Protein AF-A0A7V9N3I5-F1 (afdb_monomer)

Secondary structure (DSSP, 8-state):
----SEEEEEEEETTEEEEEEEEEEEETTEE--TT-----GGGHHHHHHHHHHHHHHTTS--TTSBHHHH-GGGS-SSTTSSTT-BHHHHHS------TT---TTHHHHHHHHHHHHHHHHHHSSPP-

Nearest PDB structures (foldseek):
  2dns-assembly5_E  TM=8.558E-01  e=6.200E-03  Brucella anthropi
  7spn-assembly1_B  TM=7.141E-01  e=2.720E-02  Dehalococcoidia bacterium

Sequence (128 aa):
MNGPSGVSAAIWQRGENVADRYFGEAREGQQVTSESIFPLASVTKPIAAAAIVALIEEGLVSLDEPVGRIVPEFRSASPGENESVSIRHLSGCVRRSAPDSFCATCRGCRKTLDRAIHDTRRLLRPMP

Mean predicted aligned error: 11.69 Å

Foldseek 3Di:
DDDDQKDWDWDDDPRDTPDIDIDGALDVVHGDDPPRDDDCVCVCLVVVLLVVLVCVVVVNFDQQDQVCVVVVVQDDPDPPPSRRDGNVNVSDPDDPDDDPDDDPVVVVVVVVSVVVSVVSVVVPDPDD

pLDDT: mean 74.47, std 21.77, range [29.91, 97.5]

Structure (mmCIF, N/CA/C/O backbone):
data_AF-A0A7V9N3I5-F1
#
_entry.id   AF-A0A7V9N3I5-F1
#
loop_
_atom_site.group_PDB
_atom_site.id
_atom_site.type_symbol
_atom_site.label_atom_id
_atom_site.label_alt_id
_atom_site.label_comp_id
_atom_site.label_asym_id
_atom_site.label_entity_id
_atom_site.label_seq_id
_atom_site.pdbx_PDB_ins_code
_atom_site.Cartn_x
_atom_site.Cartn_y
_atom_site.Cartn_z
_atom_site.occupancy
_atom_site.B_iso_or_equiv
_atom_site.auth_seq_id
_atom_site.auth_comp_id
_atom_site.auth_asym_id
_atom_site.auth_atom_id
_atom_site.pdbx_PDB_model_num
ATOM 1 N N . MET A 1 1 ? 7.370 -5.635 26.410 1.00 42.62 1 MET A N 1
ATOM 2 C CA . MET A 1 1 ? 7.119 -4.805 25.213 1.00 42.62 1 MET A CA 1
ATOM 3 C C . MET A 1 1 ? 5.641 -4.484 25.190 1.00 42.62 1 MET A C 1
ATOM 5 O O . MET A 1 1 ? 4.853 -5.417 25.108 1.00 42.62 1 MET A O 1
ATOM 9 N N . ASN A 1 2 ? 5.275 -3.211 25.330 1.00 71.81 2 ASN A N 1
ATOM 10 C CA . ASN A 1 2 ? 3.888 -2.782 25.158 1.00 71.81 2 ASN A CA 1
ATOM 11 C C . ASN A 1 2 ? 3.572 -2.753 23.655 1.00 71.81 2 ASN A C 1
ATOM 13 O O . ASN A 1 2 ? 4.456 -2.453 22.851 1.00 71.81 2 ASN A O 1
ATOM 17 N N . GLY A 1 3 ? 2.355 -3.153 23.283 1.00 80.06 3 GLY A N 1
ATOM 18 C CA . GLY A 1 3 ? 1.885 -3.148 21.897 1.00 80.06 3 GLY A CA 1
ATOM 19 C C . GLY A 1 3 ? 1.726 -1.732 21.321 1.00 80.06 3 GLY A C 1
ATOM 20 O O . GLY A 1 3 ? 2.093 -0.756 21.978 1.00 80.06 3 GLY A O 1
ATOM 21 N N . PRO A 1 4 ? 1.189 -1.600 20.094 1.00 89.19 4 PRO A N 1
ATOM 22 C CA . PRO A 1 4 ? 0.885 -0.290 19.519 1.00 89.19 4 PRO A CA 1
ATOM 23 C C . PRO A 1 4 ? -0.071 0.503 20.425 1.00 89.19 4 PRO A C 1
ATOM 25 O O . PRO A 1 4 ? -0.959 -0.080 21.045 1.00 89.19 4 PRO A O 1
ATOM 28 N N . SER A 1 5 ? 0.097 1.829 20.483 1.00 92.94 5 SER A N 1
ATOM 29 C CA . SER A 1 5 ? -0.750 2.725 21.290 1.00 92.94 5 SER A CA 1
ATOM 30 C C . SER A 1 5 ? -2.195 2.790 20.796 1.00 92.94 5 SER A C 1
ATOM 32 O O . SER A 1 5 ? -3.091 3.059 21.590 1.00 92.94 5 SER A O 1
ATOM 34 N N . GLY A 1 6 ? -2.422 2.512 19.508 1.00 95.00 6 GLY A N 1
ATOM 35 C CA . GLY A 1 6 ? -3.744 2.452 18.904 1.00 95.00 6 GLY A CA 1
ATOM 36 C C . GLY A 1 6 ? -3.776 1.624 17.620 1.00 95.00 6 GLY A C 1
ATOM 37 O O . GLY A 1 6 ? -2.759 1.452 16.945 1.00 95.00 6 GLY A O 1
ATOM 38 N N . VAL A 1 7 ? -4.951 1.078 17.304 1.00 95.56 7 VAL A N 1
ATOM 39 C CA . VAL A 1 7 ? -5.199 0.185 16.164 1.00 95.56 7 VAL A CA 1
ATOM 40 C C . VAL A 1 7 ? -6.574 0.471 15.563 1.00 95.56 7 VAL A C 1
ATOM 42 O O . VAL A 1 7 ? -7.553 0.618 16.289 1.00 95.56 7 VAL A O 1
ATOM 45 N N . SER A 1 8 ? -6.641 0.477 14.232 1.00 96.19 8 SER A N 1
ATOM 46 C CA . SER A 1 8 ? -7.874 0.384 13.446 1.00 96.19 8 SER A CA 1
ATOM 47 C C . SER A 1 8 ? -7.852 -0.928 12.660 1.00 96.19 8 SER A C 1
ATOM 49 O O . SER A 1 8 ? -6.843 -1.245 12.025 1.00 96.19 8 SER A O 1
ATOM 51 N N . ALA A 1 9 ? -8.923 -1.715 12.734 1.00 95.56 9 ALA A N 1
ATOM 52 C CA . ALA A 1 9 ? -9.031 -3.012 12.075 1.00 95.56 9 ALA A CA 1
ATOM 53 C C . ALA A 1 9 ? -10.404 -3.182 11.420 1.00 95.56 9 ALA A C 1
ATOM 55 O O . ALA A 1 9 ? -11.426 -2.938 12.056 1.00 95.56 9 ALA A O 1
ATOM 56 N N . ALA A 1 10 ? -10.405 -3.665 10.178 1.00 95.88 10 ALA A N 1
ATOM 57 C CA . ALA A 1 10 ? -11.602 -3.935 9.390 1.00 95.88 10 ALA A CA 1
ATOM 58 C C . ALA A 1 10 ? -11.590 -5.379 8.868 1.00 95.88 10 ALA A C 1
ATOM 60 O O . ALA A 1 10 ? -10.527 -5.921 8.544 1.00 95.88 10 ALA A O 1
ATOM 61 N N . ILE A 1 11 ? -12.765 -5.998 8.757 1.00 96.44 11 ILE A N 1
ATOM 62 C CA . ILE A 1 11 ? -12.952 -7.312 8.136 1.00 96.44 11 ILE A CA 1
ATOM 63 C C . ILE A 1 11 ? -13.859 -7.144 6.924 1.00 96.44 11 ILE A C 1
ATOM 65 O O . ILE A 1 11 ? -15.010 -6.731 7.045 1.00 96.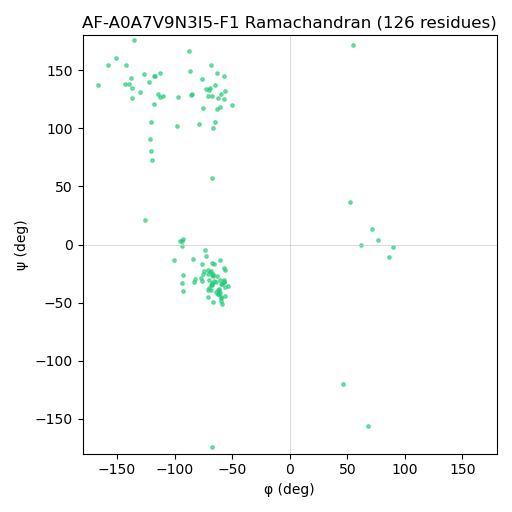44 11 ILE A O 1
ATOM 69 N N . TRP A 1 12 ? -13.340 -7.524 5.758 1.00 96.19 12 TRP A N 1
ATOM 70 C CA . TRP A 1 12 ? -14.078 -7.495 4.501 1.00 96.19 12 TRP A CA 1
ATOM 71 C C . TRP A 1 12 ? -14.384 -8.914 4.030 1.00 96.19 12 TRP A C 1
ATOM 73 O O . TRP A 1 12 ? -13.483 -9.749 3.915 1.00 96.19 12 TRP A O 1
ATOM 83 N N . GLN A 1 13 ? -15.648 -9.199 3.733 1.00 96.38 13 GLN A N 1
ATOM 84 C CA . GLN A 1 13 ? -16.086 -10.502 3.248 1.00 96.38 13 GLN A CA 1
ATOM 85 C C . GLN A 1 13 ? -17.073 -10.319 2.096 1.00 96.38 13 GLN A C 1
ATOM 87 O O . GLN A 1 13 ? -18.079 -9.639 2.229 1.00 96.38 13 GLN A O 1
ATOM 92 N N . ARG A 1 14 ? -16.789 -10.961 0.952 1.00 94.31 14 ARG A N 1
ATOM 93 C CA . ARG A 1 14 ? -17.686 -10.999 -0.224 1.00 94.31 14 ARG A CA 1
ATOM 94 C C . ARG A 1 14 ? -18.166 -9.620 -0.711 1.00 94.31 14 ARG A C 1
ATOM 96 O O . ARG A 1 14 ? -19.283 -9.496 -1.190 1.00 94.31 14 ARG A O 1
ATOM 103 N N . GLY A 1 15 ? -17.304 -8.609 -0.645 1.00 94.31 15 GLY A N 1
ATOM 104 C CA . GLY A 1 15 ? -17.644 -7.262 -1.111 1.00 94.31 15 GLY A CA 1
ATOM 105 C C . GLY A 1 15 ? -18.263 -6.360 -0.042 1.00 94.31 15 GLY A C 1
ATOM 106 O O . GLY A 1 15 ? -18.441 -5.183 -0.323 1.00 94.31 15 GLY A O 1
ATOM 107 N N . GLU A 1 16 ? -18.486 -6.856 1.175 1.00 93.50 16 GLU A N 1
ATOM 108 C CA . GLU A 1 16 ? -19.058 -6.082 2.278 1.00 93.50 16 GLU A CA 1
ATOM 109 C C . GLU A 1 16 ? -18.089 -5.967 3.463 1.00 93.50 16 GLU A C 1
ATOM 111 O O . GLU A 1 16 ? -17.344 -6.905 3.775 1.00 93.50 16 GLU A O 1
ATOM 116 N N . ASN A 1 17 ? -18.121 -4.821 4.150 1.00 94.31 17 ASN A N 1
ATOM 117 C CA . ASN A 1 17 ? -17.510 -4.682 5.469 1.00 94.31 17 ASN A CA 1
ATOM 118 C C . ASN A 1 17 ? -18.410 -5.371 6.499 1.00 94.31 17 ASN A C 1
ATOM 120 O O . ASN A 1 17 ? -19.554 -4.965 6.692 1.00 94.31 17 ASN A O 1
ATOM 124 N N . VAL A 1 18 ? -17.895 -6.405 7.161 1.00 97.31 18 VAL A N 1
ATOM 125 C CA . VAL A 1 18 ? -18.653 -7.154 8.175 1.00 97.31 18 VAL A CA 1
ATOM 126 C C . VAL A 1 18 ? -18.284 -6.754 9.605 1.00 97.31 18 VAL A C 1
ATOM 128 O O . VAL A 1 18 ? -18.987 -7.133 10.542 1.00 97.31 18 VAL A O 1
ATOM 131 N N . ALA A 1 19 ? -17.186 -6.016 9.799 1.00 95.81 19 ALA A N 1
ATOM 132 C CA . ALA A 1 19 ? -16.781 -5.498 11.101 1.00 95.81 19 ALA A CA 1
ATOM 133 C C . ALA A 1 19 ? -15.695 -4.420 10.989 1.00 95.81 19 ALA A C 1
ATOM 135 O O . ALA A 1 19 ? -14.670 -4.655 10.354 1.00 95.81 19 ALA A O 1
ATOM 136 N N . ASP A 1 20 ? -15.850 -3.351 11.773 1.00 97.00 20 ASP A N 1
ATOM 137 C CA . ASP A 1 20 ? -14.809 -2.361 12.067 1.00 97.00 20 ASP A CA 1
ATOM 138 C C . ASP A 1 20 ? -14.557 -2.264 13.577 1.00 97.00 20 ASP A C 1
ATOM 140 O O . ASP A 1 20 ? -15.492 -2.324 14.386 1.00 97.00 20 ASP A O 1
ATOM 144 N N . ARG A 1 21 ? -13.293 -2.139 13.988 1.00 97.06 21 ARG A N 1
ATOM 145 C CA . ARG A 1 21 ? -12.882 -1.990 15.390 1.00 97.06 21 ARG A CA 1
ATOM 146 C C . ARG A 1 21 ? -11.751 -0.977 15.525 1.00 9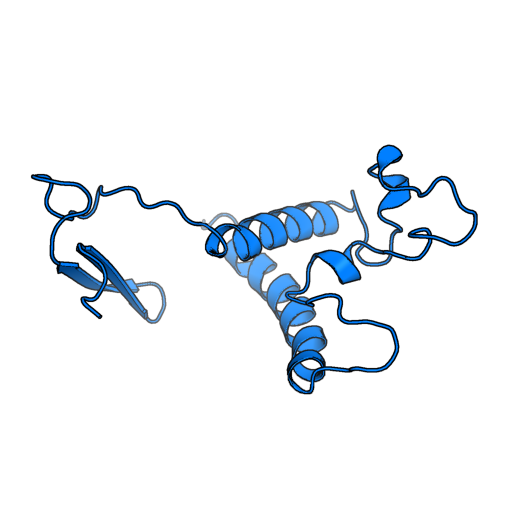7.06 21 ARG A C 1
ATOM 148 O O . ARG A 1 21 ? -10.783 -1.015 14.770 1.00 97.06 21 ARG A O 1
ATOM 155 N N . TYR A 1 22 ? -11.853 -0.136 16.548 1.00 97.00 22 TYR A N 1
ATOM 156 C CA . TYR A 1 22 ? -10.899 0.924 16.856 1.00 97.00 22 TYR A CA 1
ATOM 157 C C . TYR A 1 22 ? -10.517 0.832 18.331 1.00 97.00 22 TYR A C 1
ATOM 159 O O . TYR A 1 22 ? -11.392 0.707 19.188 1.00 97.00 22 TYR A O 1
ATOM 167 N N . PHE A 1 23 ? -9.222 0.868 18.627 1.00 96.19 23 PHE A N 1
ATOM 168 C CA . PHE A 1 23 ? -8.707 0.764 19.988 1.00 96.19 23 PHE A CA 1
ATOM 169 C C . PHE A 1 23 ? -7.579 1.759 20.212 1.00 96.19 23 PHE A C 1
ATOM 171 O O . PHE A 1 23 ? -6.739 1.942 19.333 1.00 96.19 23 PHE A O 1
ATOM 178 N N . GLY A 1 24 ? -7.523 2.317 21.419 1.00 95.94 24 GLY A N 1
ATOM 179 C CA . GLY A 1 24 ? -6.417 3.147 21.880 1.00 95.94 24 GLY A CA 1
ATOM 180 C C . GLY A 1 24 ? -6.302 4.489 21.160 1.00 95.94 24 GLY A C 1
ATOM 181 O O . GLY A 1 24 ? -7.265 5.021 20.610 1.00 95.94 24 GLY A O 1
ATOM 182 N N . GLU A 1 25 ? -5.091 5.032 21.176 1.00 95.69 25 GLU A N 1
ATOM 183 C CA . GLU A 1 25 ? -4.783 6.382 20.721 1.00 95.69 25 GLU A CA 1
ATOM 184 C C . GLU A 1 25 ? -3.907 6.369 19.465 1.00 95.69 25 GLU A C 1
ATOM 186 O O . GLU A 1 25 ? -2.838 5.749 19.424 1.00 95.69 25 GLU A O 1
ATOM 191 N N . ALA A 1 26 ? -4.360 7.083 18.430 1.00 92.88 26 ALA A N 1
ATOM 192 C CA . ALA A 1 26 ? -3.604 7.295 17.198 1.00 92.88 26 ALA A CA 1
ATOM 193 C C . ALA A 1 26 ? -2.384 8.195 17.452 1.00 92.88 26 ALA A C 1
ATOM 195 O O . ALA A 1 26 ? -1.339 8.037 16.819 1.00 92.88 26 ALA A O 1
ATOM 196 N N . ARG A 1 27 ? -2.547 9.154 18.370 1.00 90.56 27 ARG A N 1
ATOM 197 C CA . ARG A 1 27 ? -1.551 10.104 18.881 1.00 90.56 27 ARG A CA 1
ATOM 198 C C . ARG A 1 27 ? -1.942 10.464 20.308 1.00 90.56 27 ARG A C 1
ATOM 200 O O . ARG A 1 27 ? -3.100 10.291 20.665 1.00 90.56 27 ARG A O 1
ATOM 207 N N . GLU A 1 28 ? -1.005 10.985 21.089 1.00 91.62 28 GLU A N 1
ATOM 208 C CA . GLU A 1 28 ? -1.257 11.390 22.476 1.00 91.62 28 GLU A CA 1
ATOM 209 C C . GLU A 1 28 ? -2.505 12.282 22.589 1.00 91.62 28 GLU A C 1
ATOM 211 O O . GLU A 1 28 ? -2.598 13.327 21.940 1.00 91.62 28 GLU A O 1
ATOM 216 N N . GLY A 1 29 ? -3.491 11.827 23.368 1.00 92.75 29 GLY A N 1
ATOM 217 C CA . GLY A 1 29 ? -4.759 12.531 23.578 1.00 92.75 29 GLY A CA 1
ATOM 218 C C . GLY A 1 29 ? -5.762 12.432 22.421 1.00 92.75 29 GLY A C 1
ATOM 219 O O . GLY A 1 29 ? -6.832 13.036 22.492 1.00 92.75 29 GLY A O 1
ATOM 220 N N . GLN A 1 30 ? -5.461 11.668 21.365 1.00 94.81 30 GLN A N 1
ATOM 221 C CA . GLN A 1 30 ? -6.328 11.476 20.203 1.00 94.81 30 GLN A CA 1
ATOM 222 C C . GLN A 1 30 ? -6.684 9.998 20.014 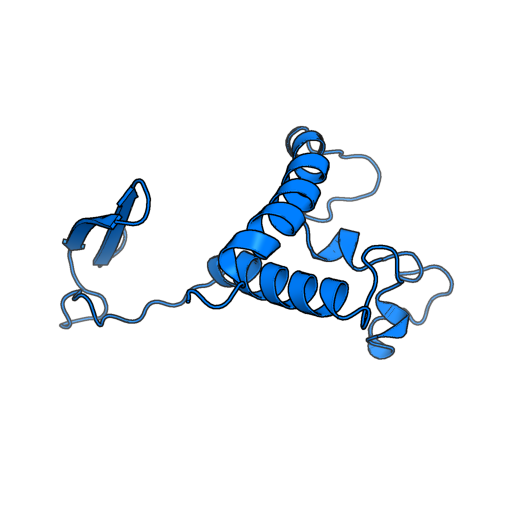1.00 94.81 30 GLN A C 1
ATOM 224 O O . GLN A 1 30 ? -5.884 9.196 19.528 1.00 94.81 30 GLN A O 1
ATOM 229 N N . GLN A 1 31 ? -7.928 9.654 20.351 1.00 97.12 31 GLN A N 1
ATOM 230 C CA . GLN A 1 31 ? -8.483 8.311 20.170 1.00 97.12 31 GLN A CA 1
ATOM 231 C C . GLN A 1 31 ? -8.553 7.919 18.690 1.00 97.12 31 GLN A C 1
ATOM 233 O O . GLN A 1 31 ? -8.777 8.763 17.818 1.00 97.12 31 GLN A O 1
ATOM 238 N N . VAL A 1 32 ? -8.385 6.625 18.410 1.00 97.50 32 VAL A N 1
ATOM 239 C CA . VAL A 1 32 ? -8.586 6.081 17.063 1.00 97.50 32 VAL A CA 1
ATOM 240 C C . VAL A 1 32 ? -10.072 6.118 16.697 1.00 97.50 32 VAL A C 1
ATOM 242 O O . VAL A 1 32 ? -10.937 5.710 17.468 1.00 97.50 32 VAL A O 1
ATOM 245 N N . THR A 1 33 ? -10.351 6.566 15.479 1.00 96.06 33 THR A N 1
ATOM 246 C CA . THR A 1 33 ? -11.680 6.646 14.859 1.00 96.06 33 THR A CA 1
ATOM 247 C C . THR A 1 33 ? -11.630 6.124 13.420 1.00 96.06 33 THR A C 1
ATOM 249 O O . THR A 1 33 ? -10.547 5.834 12.901 1.00 96.06 33 THR A O 1
ATOM 252 N N . SER A 1 34 ? -12.784 6.053 12.746 1.00 94.69 34 SER A N 1
ATOM 253 C CA . SER A 1 34 ? -12.867 5.709 11.316 1.00 94.69 34 SER A CA 1
ATOM 254 C C . SER A 1 34 ? -12.041 6.637 10.419 1.00 94.69 34 SER A C 1
ATOM 256 O O . SER A 1 34 ? -11.492 6.188 9.420 1.00 94.69 34 SER A O 1
ATOM 258 N N . GLU A 1 35 ? -11.886 7.901 10.818 1.00 94.69 35 GLU A N 1
ATOM 259 C CA . GLU A 1 35 ? -11.183 8.942 10.055 1.00 94.69 35 GLU A CA 1
ATOM 260 C C . GLU A 1 35 ? -9.694 9.063 10.422 1.00 94.69 35 GLU A C 1
ATOM 262 O O . GLU A 1 35 ? -8.995 9.971 9.970 1.00 94.69 35 GLU A O 1
ATOM 267 N N . SER A 1 36 ? -9.186 8.187 11.292 1.00 95.06 36 SER A N 1
ATOM 268 C CA . SER A 1 36 ? -7.791 8.244 11.729 1.00 95.06 36 SER A CA 1
ATOM 269 C C . SER A 1 36 ? -6.830 7.836 10.613 1.00 95.06 36 SER A C 1
ATOM 271 O O . SER A 1 36 ? -6.932 6.751 10.044 1.00 95.06 36 SER A O 1
ATOM 273 N N . ILE A 1 37 ? -5.839 8.688 10.341 1.00 93.19 37 ILE A N 1
ATOM 274 C CA . ILE A 1 37 ? -4.829 8.461 9.301 1.00 93.19 37 ILE A CA 1
ATOM 2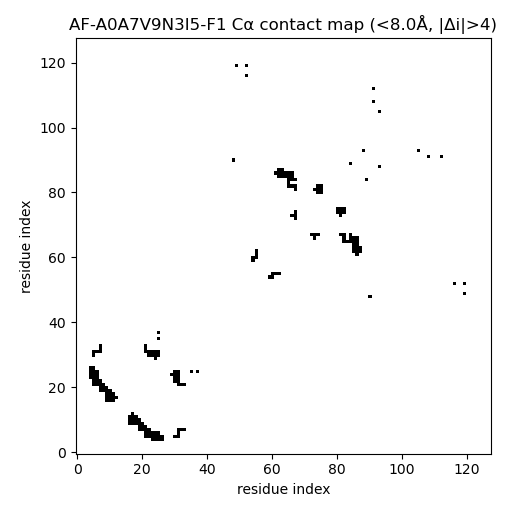75 C C . ILE A 1 37 ? -3.562 7.864 9.921 1.00 93.19 37 ILE A C 1
ATOM 277 O O . ILE A 1 37 ? -2.962 8.450 10.826 1.00 93.19 37 ILE A O 1
ATOM 281 N N . PHE A 1 38 ? -3.112 6.733 9.372 1.00 91.94 38 PHE A N 1
ATOM 282 C CA . PHE A 1 38 ? -1.890 6.037 9.778 1.00 91.94 38 PHE A CA 1
ATOM 283 C C . PHE A 1 38 ? -0.818 6.082 8.677 1.00 91.94 38 PHE A C 1
ATOM 285 O O . PHE A 1 38 ? -1.149 6.022 7.490 1.00 91.94 38 PHE A O 1
ATOM 292 N N . PRO A 1 39 ? 0.481 6.123 9.026 1.00 90.69 39 PRO A N 1
ATOM 293 C CA . PRO A 1 39 ? 1.552 5.930 8.053 1.00 90.69 39 PRO A CA 1
ATOM 294 C C . PRO A 1 39 ? 1.494 4.516 7.452 1.00 90.69 39 PRO A C 1
ATOM 296 O O . PRO A 1 39 ? 1.698 3.527 8.152 1.00 90.69 39 PRO A O 1
ATOM 299 N N . LEU A 1 40 ? 1.256 4.409 6.142 1.00 88.19 40 LEU A N 1
ATOM 300 C CA . LEU A 1 40 ? 1.071 3.116 5.463 1.00 88.19 40 LEU A CA 1
ATOM 301 C C . LEU A 1 40 ? 2.342 2.252 5.406 1.00 88.19 40 LEU A C 1
ATOM 303 O O . LEU A 1 40 ? 2.259 1.026 5.321 1.00 88.19 40 LEU A O 1
ATOM 307 N N . ALA A 1 41 ? 3.528 2.864 5.446 1.00 90.88 41 ALA A N 1
ATOM 308 C CA . ALA A 1 41 ? 4.810 2.170 5.335 1.00 90.88 41 ALA A CA 1
ATOM 309 C C . ALA A 1 41 ? 4.818 1.143 4.178 1.00 90.88 41 ALA A C 1
ATOM 311 O O . ALA A 1 41 ? 4.632 1.493 3.015 1.00 90.88 41 ALA A O 1
ATOM 312 N N . SER A 1 42 ? 5.034 -0.145 4.462 1.00 90.06 42 SER A N 1
ATOM 313 C CA . SER A 1 42 ? 5.080 -1.172 3.412 1.00 90.06 42 SER A CA 1
ATOM 314 C C . SER A 1 42 ? 3.721 -1.524 2.796 1.00 90.06 42 SER A C 1
ATOM 316 O O . SER A 1 42 ? 3.718 -2.169 1.749 1.00 90.06 42 SER A O 1
ATOM 318 N N . VAL A 1 43 ? 2.598 -1.063 3.360 1.00 88.69 43 VAL A N 1
ATOM 319 C CA . VAL A 1 43 ? 1.260 -1.191 2.749 1.00 88.69 43 VAL A CA 1
ATOM 320 C C . VAL A 1 43 ? 1.157 -0.375 1.450 1.00 88.69 43 VAL A C 1
ATOM 322 O O . VAL A 1 43 ? 0.330 -0.672 0.597 1.00 88.69 43 VAL A O 1
ATOM 325 N N . THR A 1 44 ? 2.069 0.572 1.212 1.00 89.69 44 THR A N 1
ATOM 326 C CA . THR A 1 44 ? 2.159 1.320 -0.053 1.00 89.69 44 THR A CA 1
ATOM 327 C C . THR A 1 44 ? 2.567 0.450 -1.253 1.00 89.69 44 THR A C 1
ATOM 329 O O . THR A 1 44 ? 2.206 0.751 -2.387 1.00 89.69 44 THR A O 1
ATOM 332 N N . LYS A 1 45 ? 3.304 -0.652 -1.044 1.00 85.38 45 LYS A N 1
ATOM 333 C CA . LYS A 1 45 ? 3.818 -1.507 -2.136 1.00 85.38 45 LYS A CA 1
ATOM 334 C C . LYS A 1 45 ? 2.726 -2.088 -3.048 1.00 85.38 45 LYS A C 1
ATOM 336 O O . LYS A 1 45 ? 2.867 -1.931 -4.258 1.00 85.38 45 LYS A O 1
ATOM 341 N N . PRO A 1 46 ? 1.656 -2.736 -2.537 1.00 85.06 46 PRO A N 1
ATOM 342 C CA . PRO A 1 46 ? 0.580 -3.228 -3.398 1.00 85.06 46 PRO A CA 1
ATOM 343 C C . PRO A 1 46 ? -0.123 -2.111 -4.183 1.00 85.06 46 PRO A C 1
ATOM 345 O O . PRO A 1 46 ? -0.532 -2.352 -5.313 1.00 85.06 46 PRO A O 1
ATOM 348 N N . ILE A 1 47 ? -0.201 -0.889 -3.643 1.00 88.56 47 ILE A N 1
ATOM 349 C CA . ILE A 1 47 ? -0.770 0.270 -4.353 1.00 88.56 47 ILE A CA 1
ATOM 350 C C . ILE A 1 47 ? 0.115 0.645 -5.550 1.00 88.56 47 ILE A C 1
ATOM 352 O O . ILE A 1 47 ? -0.369 0.752 -6.674 1.00 88.56 47 ILE A O 1
ATOM 356 N N . ALA A 1 48 ? 1.428 0.777 -5.333 1.00 88.81 48 ALA A N 1
ATOM 357 C CA . ALA A 1 48 ? 2.380 1.054 -6.410 1.00 88.81 48 ALA A CA 1
ATOM 358 C C . ALA A 1 48 ? 2.410 -0.071 -7.461 1.00 88.81 48 ALA A C 1
ATOM 360 O O . ALA A 1 48 ? 2.469 0.198 -8.658 1.00 88.81 48 ALA A O 1
ATOM 361 N N . ALA A 1 49 ? 2.318 -1.332 -7.029 1.00 86.06 49 ALA A N 1
ATOM 362 C CA . ALA A 1 49 ? 2.233 -2.471 -7.936 1.00 86.06 49 ALA A CA 1
ATOM 363 C C . ALA A 1 49 ? 0.966 -2.417 -8.807 1.00 86.06 49 ALA A C 1
ATOM 365 O O . ALA A 1 49 ? 1.060 -2.640 -10.009 1.00 86.06 49 ALA A O 1
ATOM 366 N N . ALA A 1 50 ? -0.196 -2.073 -8.239 1.00 87.62 50 ALA A N 1
ATOM 367 C CA . ALA A 1 50 ? -1.435 -1.915 -9.003 1.00 87.62 50 ALA A CA 1
ATOM 368 C C . ALA A 1 50 ? -1.329 -0.801 -10.060 1.00 87.62 50 ALA A C 1
ATOM 370 O O . ALA A 1 50 ? -1.768 -0.996 -11.191 1.00 87.62 50 ALA A O 1
ATOM 371 N N . ALA A 1 51 ? -0.681 0.321 -9.730 1.00 90.31 51 ALA A N 1
ATOM 372 C CA . ALA A 1 51 ? -0.416 1.390 -10.694 1.00 90.31 51 ALA A CA 1
ATOM 373 C C . ALA A 1 51 ? 0.483 0.919 -11.853 1.00 90.31 51 ALA A C 1
ATOM 375 O O . ALA A 1 51 ? 0.191 1.195 -13.012 1.00 90.31 51 ALA A O 1
ATOM 376 N N . ILE A 1 52 ? 1.538 0.148 -11.561 1.00 89.38 52 ILE A N 1
ATOM 377 C CA . ILE A 1 52 ? 2.394 -0.455 -12.596 1.00 89.38 52 ILE A CA 1
ATOM 378 C C . ILE A 1 52 ? 1.584 -1.398 -13.493 1.00 89.38 52 ILE A C 1
ATOM 380 O O . ILE A 1 52 ? 1.759 -1.377 -14.707 1.00 89.38 52 ILE A O 1
ATOM 384 N N . VAL A 1 53 ? 0.690 -2.209 -12.915 1.00 87.94 53 VAL A N 1
ATOM 385 C CA . VAL A 1 53 ? -0.187 -3.092 -13.696 1.00 87.94 53 VAL A CA 1
ATOM 386 C C . VAL A 1 53 ? -1.064 -2.286 -14.648 1.00 87.94 53 VAL A C 1
ATOM 388 O O . VAL A 1 53 ? -1.094 -2.628 -15.823 1.00 87.94 53 VAL A O 1
ATOM 391 N N . ALA A 1 54 ? -1.693 -1.198 -14.197 1.00 90.19 54 ALA A N 1
ATOM 392 C CA . ALA A 1 54 ? -2.498 -0.342 -15.071 1.00 90.19 54 ALA A CA 1
ATOM 393 C C . ALA A 1 54 ? -1.692 0.183 -16.279 1.00 90.19 54 ALA A C 1
ATOM 395 O O . ALA A 1 54 ? -2.142 0.074 -17.416 1.00 90.19 54 ALA A O 1
ATOM 396 N N . LEU A 1 55 ? -0.450 0.634 -16.059 1.00 90.50 55 LEU A N 1
ATOM 397 C CA . LEU A 1 55 ? 0.440 1.085 -17.141 1.00 90.50 55 LEU A CA 1
ATOM 398 C C . LEU A 1 55 ? 0.810 -0.036 -18.129 1.00 90.50 55 LEU A C 1
ATOM 400 O O . LEU A 1 55 ? 1.002 0.223 -19.318 1.00 90.50 55 LEU A O 1
ATOM 404 N N . ILE A 1 56 ? 0.915 -1.283 -17.656 1.00 89.69 56 ILE A N 1
ATOM 405 C CA . ILE A 1 56 ? 1.144 -2.452 -18.520 1.00 89.69 56 ILE A CA 1
ATOM 406 C C . ILE A 1 56 ? -0.082 -2.724 -19.394 1.00 89.69 56 ILE A C 1
ATOM 408 O O . ILE A 1 56 ? 0.063 -3.079 -20.563 1.00 89.69 56 ILE A O 1
ATOM 412 N N . GLU A 1 57 ? -1.290 -2.558 -18.854 1.00 86.94 57 GLU A N 1
ATOM 413 C CA . GLU A 1 57 ? -2.530 -2.764 -19.610 1.00 86.94 57 GLU A CA 1
ATOM 414 C C . GLU A 1 57 ? -2.732 -1.722 -20.708 1.00 86.94 57 GLU A C 1
ATOM 416 O O . GLU A 1 57 ? -3.230 -2.057 -21.781 1.00 86.94 57 GLU A O 1
ATOM 421 N N . GLU A 1 58 ? -2.276 -0.495 -20.469 1.00 92.00 58 GLU A N 1
ATOM 422 C CA . GLU A 1 58 ? -2.226 0.574 -21.470 1.00 92.00 58 GLU A CA 1
ATOM 423 C C . GLU A 1 58 ? -1.104 0.374 -22.508 1.00 92.00 58 GLU A C 1
ATOM 425 O O . GLU A 1 58 ? -1.004 1.130 -23.472 1.00 92.00 58 GLU A O 1
ATOM 430 N N . GLY A 1 59 ? -0.256 -0.649 -22.3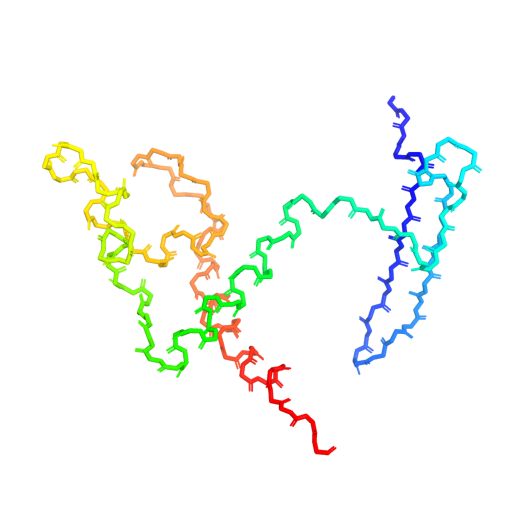40 1.00 89.44 59 GLY A N 1
ATOM 431 C CA . GLY A 1 59 ? 0.868 -0.938 -23.232 1.00 89.44 59 GLY A CA 1
ATOM 432 C C . GLY A 1 59 ? 2.021 0.063 -23.124 1.00 89.44 59 GLY A C 1
ATOM 433 O O . GLY A 1 59 ? 2.902 0.065 -23.982 1.00 89.44 59 GLY A O 1
ATOM 434 N N . LEU A 1 60 ? 2.029 0.904 -22.084 1.00 89.19 60 LEU A N 1
ATOM 435 C CA . LEU A 1 60 ? 3.044 1.940 -21.881 1.00 89.19 60 LEU A CA 1
ATOM 436 C C . LEU A 1 60 ? 4.363 1.372 -21.357 1.00 89.19 60 LEU A C 1
ATOM 438 O O . LEU A 1 60 ? 5.420 1.943 -21.612 1.00 89.19 60 LEU A O 1
ATOM 442 N N . VAL A 1 61 ? 4.305 0.260 -20.620 1.00 89.56 61 VAL A N 1
ATOM 443 C CA . VAL A 1 61 ? 5.480 -0.435 -20.080 1.00 89.56 61 VAL A CA 1
ATOM 444 C C . VAL A 1 61 ? 5.286 -1.950 -20.147 1.00 89.56 61 VAL A C 1
ATOM 446 O O . VAL A 1 61 ? 4.162 -2.447 -20.116 1.00 89.56 61 VAL A O 1
ATOM 449 N N . SER A 1 62 ? 6.380 -2.713 -20.196 1.00 87.81 62 SER A N 1
ATOM 450 C CA . SER A 1 62 ? 6.338 -4.183 -20.141 1.00 87.81 62 SER A CA 1
ATOM 451 C C . SER A 1 62 ? 7.045 -4.729 -18.901 1.00 87.81 62 SER A C 1
ATOM 453 O O . SER A 1 62 ? 8.075 -4.214 -18.475 1.00 87.81 62 SER A O 1
ATOM 455 N N . LEU A 1 63 ? 6.534 -5.829 -18.336 1.00 84.31 63 LEU A N 1
ATOM 456 C CA . LEU A 1 63 ? 7.158 -6.509 -17.191 1.00 84.31 63 LEU A CA 1
ATOM 457 C C . LEU A 1 63 ? 8.602 -6.940 -17.457 1.00 84.31 63 LEU A C 1
ATOM 459 O O . LEU A 1 63 ? 9.406 -6.997 -16.525 1.00 84.31 63 LEU A O 1
ATOM 463 N N . ASP A 1 64 ? 8.900 -7.283 -18.706 1.00 84.81 64 ASP A N 1
ATOM 464 C CA . ASP A 1 64 ? 10.211 -7.752 -19.148 1.00 84.81 64 ASP A CA 1
ATOM 465 C C . ASP A 1 64 ? 11.086 -6.613 -19.693 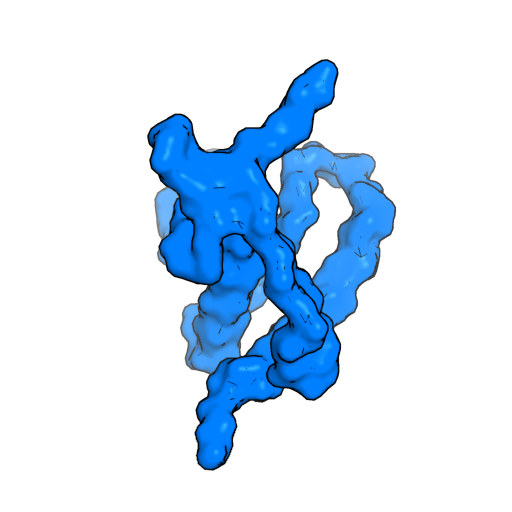1.00 84.81 64 ASP A C 1
ATOM 467 O O . ASP A 1 64 ? 12.242 -6.838 -20.046 1.00 84.81 64 ASP A O 1
ATOM 471 N N . GLU A 1 65 ? 10.573 -5.381 -19.725 1.00 83.75 65 GLU A N 1
ATOM 472 C CA . GLU A 1 65 ? 11.354 -4.226 -20.144 1.00 83.75 65 GLU A CA 1
ATOM 473 C C . GLU A 1 65 ? 12.394 -3.839 -19.078 1.00 83.75 65 GLU A C 1
ATOM 475 O O . GLU A 1 65 ? 12.050 -3.750 -17.892 1.00 83.75 65 GLU A O 1
ATOM 480 N N . PRO A 1 66 ? 13.661 -3.584 -19.466 1.00 87.12 66 PRO A N 1
ATOM 481 C CA . PRO A 1 66 ? 14.672 -3.076 -18.549 1.00 87.12 66 PRO A CA 1
ATOM 482 C C . PRO A 1 66 ? 14.270 -1.726 -17.952 1.00 87.12 66 PRO A C 1
ATOM 484 O O . PRO A 1 66 ? 13.982 -0.773 -18.676 1.00 87.12 66 PRO A O 1
ATOM 487 N N . VAL A 1 67 ? 14.342 -1.605 -16.627 1.00 87.06 67 VAL A N 1
ATOM 488 C CA . VAL A 1 67 ? 13.977 -0.384 -15.886 1.00 87.06 67 VAL A CA 1
ATOM 489 C C . VAL A 1 67 ? 14.808 0.812 -16.341 1.00 87.06 67 VAL A C 1
ATOM 491 O O . VAL A 1 67 ? 14.289 1.920 -16.450 1.00 87.06 67 VAL A O 1
ATOM 494 N N . GLY A 1 68 ? 16.072 0.581 -16.708 1.00 85.50 68 GLY A N 1
ATOM 495 C CA . GLY A 1 68 ? 16.951 1.611 -17.256 1.00 85.50 68 GLY A CA 1
ATOM 496 C C . GLY A 1 68 ? 16.458 2.244 -18.566 1.00 85.50 68 GLY A C 1
ATOM 497 O O . GLY A 1 68 ? 17.006 3.264 -18.980 1.00 85.50 68 GLY A O 1
ATOM 498 N N . ARG A 1 69 ? 15.464 1.678 -19.265 1.00 85.62 69 ARG A N 1
ATOM 499 C CA . ARG A 1 69 ? 14.823 2.344 -20.417 1.00 85.62 69 ARG A CA 1
ATOM 500 C C . ARG A 1 69 ? 13.849 3.439 -19.989 1.00 85.62 69 ARG A C 1
ATOM 502 O O . ARG A 1 69 ? 13.731 4.425 -20.703 1.00 85.62 69 ARG A O 1
ATOM 509 N N . ILE A 1 70 ? 13.210 3.269 -18.834 1.00 86.25 70 ILE A N 1
ATOM 510 C CA . ILE A 1 70 ? 12.193 4.178 -18.290 1.00 86.25 70 ILE A CA 1
ATOM 511 C C . ILE A 1 70 ? 12.838 5.213 -17.364 1.00 86.25 70 ILE A C 1
ATOM 513 O O . ILE A 1 70 ? 12.474 6.383 -17.400 1.00 86.25 70 ILE A O 1
ATOM 517 N N . VAL A 1 71 ? 13.816 4.787 -16.558 1.00 87.94 71 VAL A N 1
ATOM 518 C CA . VAL A 1 71 ? 14.559 5.632 -15.612 1.00 87.94 71 VAL A CA 1
ATOM 519 C C . VAL A 1 71 ? 16.047 5.559 -15.970 1.00 87.94 71 VAL A C 1
ATOM 521 O O . VAL A 1 71 ? 16.738 4.643 -15.516 1.00 87.94 71 VAL A O 1
ATOM 524 N N . PRO A 1 72 ? 16.562 6.457 -16.829 1.00 84.94 72 PRO A N 1
ATOM 525 C CA . PRO A 1 72 ? 17.955 6.422 -17.276 1.00 84.94 72 PRO A CA 1
ATOM 526 C C . PRO A 1 72 ? 18.970 6.478 -16.128 1.00 84.94 72 PRO A C 1
ATOM 528 O O . PRO A 1 72 ? 20.013 5.834 -16.211 1.00 84.94 72 PRO A O 1
ATOM 531 N N . GLU A 1 73 ? 18.642 7.168 -15.035 1.00 85.38 73 GLU A N 1
ATOM 532 C CA . GLU A 1 73 ? 19.463 7.303 -13.825 1.00 85.38 73 GLU A CA 1
ATOM 533 C C . GLU A 1 73 ? 19.617 5.981 -13.058 1.00 85.38 73 GLU A C 1
ATOM 535 O O . GLU A 1 73 ? 20.491 5.850 -12.206 1.00 85.38 73 GLU A O 1
ATOM 540 N N . PHE A 1 74 ? 18.776 4.985 -13.353 1.00 83.38 74 PHE A N 1
ATOM 541 C CA . PHE A 1 74 ? 18.880 3.646 -12.779 1.00 83.38 74 PHE A CA 1
ATOM 542 C C . PHE A 1 74 ? 20.012 2.816 -13.412 1.00 83.38 74 PHE A C 1
ATOM 544 O O . PHE A 1 74 ? 20.433 1.798 -12.850 1.00 83.38 74 PHE A O 1
ATOM 551 N N . ARG A 1 75 ? 20.514 3.225 -14.586 1.00 79.06 75 ARG A N 1
ATOM 552 C CA . ARG A 1 75 ? 21.654 2.565 -15.235 1.00 79.06 75 ARG A CA 1
ATOM 553 C C . ARG A 1 75 ? 22.908 2.799 -14.394 1.00 79.06 75 ARG A C 1
ATOM 555 O O . ARG A 1 75 ? 23.221 3.937 -14.055 1.00 79.06 75 ARG A O 1
ATOM 562 N N . SER A 1 76 ? 23.621 1.727 -14.051 1.00 74.00 76 SER A N 1
ATOM 563 C CA . SER A 1 76 ? 24.916 1.866 -13.379 1.00 74.00 76 SER A CA 1
ATOM 564 C C . SER A 1 76 ? 25.948 2.460 -14.339 1.00 74.00 76 SER A C 1
ATOM 566 O O . SER A 1 76 ? 25.850 2.292 -15.555 1.00 74.00 76 SER A O 1
ATOM 568 N N . ALA A 1 77 ? 26.962 3.121 -13.784 1.00 65.00 77 ALA A N 1
ATOM 569 C CA . ALA A 1 77 ? 28.124 3.571 -14.544 1.00 65.00 77 ALA A CA 1
ATOM 570 C C . ALA A 1 77 ? 28.997 2.394 -15.027 1.00 65.00 77 ALA A C 1
ATOM 572 O O . ALA A 1 77 ? 29.729 2.537 -16.005 1.00 65.00 77 ALA A O 1
ATOM 573 N N . SER A 1 78 ? 28.916 1.233 -14.364 1.00 66.69 78 SER A N 1
ATOM 574 C CA . SER A 1 78 ? 29.642 0.025 -14.765 1.00 66.69 78 SER A CA 1
ATOM 575 C C . SER A 1 78 ? 28.853 -0.761 -15.823 1.00 66.69 78 SER A C 1
ATOM 577 O O . SER A 1 78 ? 27.684 -1.088 -15.586 1.00 66.69 78 SER A O 1
ATOM 579 N N . PRO A 1 79 ? 29.467 -1.136 -16.962 1.00 61.31 79 PRO A N 1
ATOM 580 C CA . PRO A 1 79 ? 28.825 -1.990 -17.961 1.00 61.31 79 PRO A CA 1
ATOM 581 C C . PRO A 1 79 ? 28.352 -3.322 -17.352 1.00 61.31 79 PRO A C 1
ATOM 583 O O . PRO A 1 79 ? 29.112 -3.981 -16.642 1.00 61.31 79 PRO A O 1
ATOM 586 N N . GLY A 1 80 ? 27.105 -3.725 -17.623 1.00 64.12 80 GLY A N 1
ATOM 587 C CA . GLY A 1 80 ? 26.502 -4.970 -17.125 1.00 64.12 80 GLY A CA 1
ATOM 588 C C . GLY A 1 80 ? 25.839 -4.891 -15.741 1.00 64.12 80 GLY A C 1
ATOM 589 O O . GLY A 1 80 ? 25.101 -5.804 -15.363 1.00 64.12 80 GLY A O 1
ATOM 590 N N . GLU A 1 81 ? 26.025 -3.806 -14.985 1.00 65.50 81 GLU A N 1
ATOM 591 C CA . GLU A 1 81 ? 25.324 -3.597 -13.715 1.00 65.50 81 GLU A CA 1
ATOM 592 C C . GLU A 1 81 ? 23.935 -2.971 -13.937 1.00 65.50 81 GLU A C 1
ATOM 594 O O . GLU A 1 81 ? 23.783 -1.954 -14.609 1.00 65.50 81 GLU A O 1
ATOM 599 N N . ASN A 1 82 ? 22.900 -3.572 -13.339 1.00 66.81 82 ASN A N 1
ATOM 600 C CA . ASN A 1 82 ? 21.486 -3.153 -13.405 1.00 66.81 82 ASN A CA 1
ATOM 601 C C . ASN A 1 82 ? 20.832 -3.151 -14.805 1.00 66.81 82 ASN A C 1
ATOM 603 O O . ASN A 1 82 ? 19.635 -2.888 -14.915 1.00 66.81 82 ASN A O 1
ATOM 607 N N . GLU A 1 83 ? 21.565 -3.511 -15.856 1.00 72.88 83 GLU A N 1
ATOM 608 C CA . GLU A 1 83 ? 21.089 -3.514 -17.245 1.00 72.88 83 GLU A CA 1
ATOM 609 C C . GLU A 1 83 ? 19.981 -4.551 -17.505 1.00 72.88 83 GLU A C 1
ATOM 611 O O . GLU A 1 83 ? 19.063 -4.312 -18.284 1.00 72.88 83 GLU A O 1
ATOM 616 N N . SER A 1 84 ? 20.013 -5.679 -16.791 1.00 74.50 84 SER A N 1
ATOM 617 C CA . SER A 1 84 ? 19.030 -6.769 -16.897 1.00 74.50 84 SER A CA 1
ATOM 618 C C . SER A 1 84 ? 17.871 -6.670 -15.897 1.00 74.50 84 SER A C 1
ATOM 620 O O . SER A 1 84 ? 17.018 -7.561 -15.826 1.00 74.50 84 SER A O 1
ATOM 622 N N . VAL A 1 85 ? 17.818 -5.610 -15.085 1.00 81.06 85 VAL A N 1
ATOM 623 C CA . VAL A 1 85 ? 16.761 -5.456 -14.081 1.00 81.06 85 VAL A CA 1
ATOM 624 C C . VAL A 1 85 ? 15.491 -4.966 -14.770 1.00 81.06 85 VAL A C 1
ATOM 626 O O . VAL A 1 85 ? 15.378 -3.793 -15.116 1.00 81.06 85 VAL A O 1
ATOM 629 N N . SER A 1 86 ? 14.529 -5.866 -14.963 1.00 85.00 86 SER A N 1
ATOM 630 C CA . SER A 1 86 ? 13.204 -5.541 -15.486 1.00 85.00 86 SER A CA 1
ATOM 631 C C . SER A 1 86 ? 12.202 -5.141 -14.398 1.00 85.00 86 SER A C 1
ATOM 633 O O . SER A 1 86 ? 12.418 -5.381 -13.205 1.00 85.00 86 SER A O 1
ATOM 635 N N . ILE A 1 87 ? 11.068 -4.561 -14.807 1.00 83.50 87 ILE A N 1
ATOM 636 C CA . ILE A 1 87 ? 9.967 -4.175 -13.905 1.00 83.50 87 ILE A CA 1
ATOM 637 C C . ILE A 1 87 ? 9.505 -5.360 -13.050 1.00 83.50 87 ILE A C 1
ATOM 639 O O . ILE A 1 87 ? 9.205 -5.189 -11.864 1.00 83.50 87 ILE A O 1
ATOM 643 N N . ARG A 1 88 ? 9.504 -6.580 -13.604 1.00 81.12 88 ARG A N 1
ATOM 644 C CA . ARG A 1 88 ? 9.162 -7.812 -12.874 1.00 81.12 88 ARG A CA 1
ATOM 645 C C . ARG A 1 88 ? 10.027 -8.022 -11.629 1.00 81.12 88 ARG A C 1
ATOM 647 O O . ARG A 1 88 ? 9.529 -8.509 -10.617 1.00 81.12 88 ARG A O 1
ATOM 654 N N . HIS A 1 89 ? 11.307 -7.656 -11.680 1.00 80.06 89 HIS A N 1
ATOM 655 C CA . HIS A 1 89 ? 12.211 -7.812 -10.539 1.00 80.06 89 HIS A CA 1
ATOM 656 C C . HIS A 1 89 ? 11.903 -6.834 -9.399 1.00 80.06 89 HIS A C 1
ATOM 658 O O . HIS A 1 89 ? 12.197 -7.141 -8.247 1.00 80.06 89 HIS A O 1
ATOM 664 N N . LEU A 1 90 ? 11.293 -5.685 -9.704 1.00 73.56 90 LEU A N 1
ATOM 665 C CA . LEU A 1 90 ? 10.953 -4.648 -8.723 1.00 73.56 90 LEU A CA 1
ATOM 666 C C . LEU A 1 90 ? 9.533 -4.781 -8.162 1.00 73.56 90 LEU A C 1
ATOM 668 O O . LEU A 1 90 ? 9.260 -4.329 -7.053 1.00 73.56 90 LEU A O 1
ATOM 672 N N . SER A 1 91 ? 8.627 -5.388 -8.927 1.00 62.75 91 SER A N 1
ATOM 673 C CA . SER A 1 91 ? 7.198 -5.483 -8.594 1.00 62.75 91 SER A CA 1
ATOM 674 C C . SER A 1 91 ? 6.854 -6.653 -7.663 1.00 62.75 91 SER A C 1
ATOM 676 O O . SER A 1 91 ? 5.770 -6.677 -7.081 1.00 62.75 91 SER A O 1
ATOM 678 N N . GLY A 1 92 ? 7.772 -7.600 -7.453 1.00 56.16 92 GLY A N 1
ATOM 679 C CA . GLY A 1 92 ? 7.639 -8.618 -6.411 1.00 56.16 92 GLY A CA 1
ATOM 680 C C . GLY A 1 92 ? 8.177 -8.136 -5.061 1.00 56.16 92 GLY A C 1
ATOM 681 O O . GLY A 1 92 ? 9.163 -7.407 -5.003 1.00 56.16 92 GLY A O 1
ATOM 682 N N . CYS A 1 93 ? 7.608 -8.620 -3.950 1.00 45.28 93 CYS A N 1
ATOM 683 C CA . CYS A 1 93 ? 8.256 -8.584 -2.628 1.00 45.28 93 CYS A CA 1
ATOM 684 C C . CYS A 1 93 ? 9.490 -9.512 -2.601 1.00 45.28 93 CYS A C 1
ATOM 686 O O . CYS A 1 93 ? 9.574 -10.444 -1.802 1.00 45.28 93 CYS A O 1
ATOM 688 N N . VAL A 1 94 ? 10.445 -9.283 -3.499 1.00 42.44 94 VAL A N 1
ATOM 689 C CA . VAL A 1 94 ? 11.710 -10.000 -3.572 1.00 42.44 94 VAL A CA 1
ATOM 690 C C . VAL A 1 94 ? 12.733 -9.123 -2.873 1.00 42.44 94 VAL A C 1
ATOM 692 O O . VAL A 1 94 ? 13.219 -8.130 -3.409 1.00 42.44 94 VAL A O 1
ATOM 695 N N . ARG A 1 95 ? 13.063 -9.475 -1.630 1.00 34.22 95 ARG A N 1
ATOM 696 C CA . ARG A 1 95 ? 14.291 -8.970 -1.021 1.00 34.22 95 ARG A CA 1
ATOM 697 C C . ARG A 1 95 ? 15.447 -9.457 -1.902 1.00 34.22 95 ARG A C 1
ATOM 699 O O . ARG A 1 95 ? 15.630 -10.662 -2.051 1.00 34.22 95 ARG A O 1
ATOM 706 N N . ARG A 1 96 ? 16.204 -8.531 -2.496 1.00 35.88 96 ARG A N 1
ATOM 707 C CA . ARG A 1 96 ? 17.451 -8.847 -3.203 1.00 35.88 96 ARG A CA 1
ATOM 708 C C . ARG A 1 96 ? 18.465 -9.330 -2.163 1.00 35.88 96 ARG A C 1
ATOM 710 O O . ARG A 1 96 ? 19.053 -8.518 -1.458 1.00 35.88 96 ARG A O 1
ATOM 717 N N . SER A 1 97 ? 18.642 -10.642 -2.052 1.00 34.56 97 SER A N 1
ATOM 718 C CA . SER A 1 97 ? 19.678 -11.255 -1.217 1.00 34.56 97 SER A CA 1
ATOM 719 C C . SER A 1 97 ? 20.593 -12.110 -2.094 1.00 34.56 97 SER A C 1
ATOM 721 O O . SER A 1 97 ? 20.414 -13.318 -2.111 1.00 34.56 97 SER A O 1
ATOM 723 N N . ALA A 1 98 ? 21.558 -11.483 -2.785 1.00 32.69 98 ALA A N 1
ATOM 724 C CA . ALA A 1 98 ? 22.734 -12.133 -3.399 1.00 32.69 98 ALA A CA 1
ATOM 725 C C . ALA A 1 98 ? 22.447 -13.306 -4.393 1.00 32.69 98 ALA A C 1
ATOM 727 O O . ALA A 1 98 ? 21.293 -13.683 -4.584 1.00 32.69 98 ALA A O 1
ATOM 728 N N . PRO A 1 99 ? 23.450 -13.846 -5.120 1.00 37.06 99 PRO A N 1
ATOM 729 C CA . PRO A 1 99 ? 23.184 -14.676 -6.303 1.00 37.06 99 PRO A CA 1
ATOM 730 C C . PRO A 1 99 ? 22.558 -16.056 -6.036 1.00 37.06 99 PRO A C 1
ATOM 732 O O . PRO A 1 99 ? 21.854 -16.549 -6.907 1.00 37.06 99 PRO A O 1
ATOM 735 N N . ASP A 1 100 ? 22.715 -16.652 -4.847 1.00 31.39 100 ASP 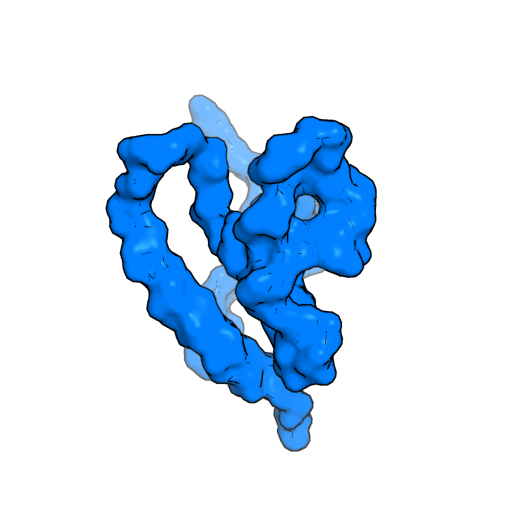A N 1
ATOM 736 C CA . ASP A 1 100 ? 22.444 -18.095 -4.671 1.00 31.39 100 ASP A CA 1
ATOM 737 C C . ASP A 1 100 ? 21.449 -18.450 -3.551 1.00 31.39 100 ASP A C 1
ATOM 739 O O . ASP A 1 100 ? 21.417 -19.574 -3.054 1.00 31.39 100 ASP A O 1
ATOM 743 N N . SER A 1 101 ? 20.597 -17.515 -3.125 1.00 34.50 101 SER A N 1
ATOM 744 C CA . SER A 1 101 ? 19.620 -17.753 -2.046 1.00 34.50 101 SER A CA 1
ATOM 745 C C . SER A 1 101 ? 18.180 -17.568 -2.521 1.00 34.50 101 SER A C 1
ATOM 747 O O . SER A 1 101 ? 17.499 -16.604 -2.168 1.00 34.50 101 SER A O 1
ATOM 749 N N . PHE A 1 102 ? 17.684 -18.516 -3.319 1.00 32.06 102 PHE A N 1
ATOM 750 C CA . PHE A 1 102 ? 16.268 -18.570 -3.685 1.00 32.06 102 PHE A CA 1
ATOM 751 C C . PHE A 1 102 ? 15.409 -18.842 -2.436 1.00 32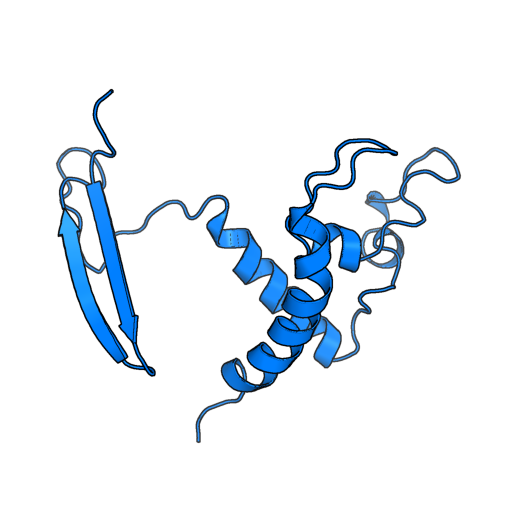.06 102 PHE A C 1
ATOM 753 O O . PHE A 1 102 ? 15.348 -19.961 -1.928 1.00 32.06 102 PHE A O 1
ATOM 760 N N . CYS A 1 103 ? 14.714 -17.817 -1.934 1.00 32.88 103 CYS A N 1
ATOM 761 C CA . CYS A 1 103 ? 13.728 -17.972 -0.867 1.00 32.88 103 CYS A CA 1
ATOM 762 C C . CYS A 1 103 ? 12.587 -18.887 -1.352 1.00 32.88 103 CYS A C 1
ATOM 764 O O . CYS A 1 103 ? 11.963 -18.620 -2.383 1.00 32.88 103 CYS A O 1
ATOM 766 N N . ALA A 1 104 ? 12.288 -19.957 -0.606 1.00 38.56 104 ALA A N 1
ATOM 767 C CA . ALA A 1 104 ? 11.256 -20.944 -0.946 1.00 38.56 104 ALA A CA 1
ATOM 768 C C . ALA A 1 104 ? 9.853 -20.329 -1.169 1.00 38.56 104 ALA A C 1
ATOM 770 O O . ALA A 1 104 ? 9.047 -20.892 -1.909 1.00 38.56 104 ALA A O 1
ATOM 771 N N . THR A 1 105 ? 9.591 -19.136 -0.627 1.00 41.03 105 THR A N 1
ATOM 772 C CA . THR A 1 105 ? 8.354 -18.360 -0.817 1.00 41.03 105 THR A CA 1
ATOM 773 C C . THR A 1 105 ? 8.212 -17.774 -2.235 1.00 41.03 105 THR A C 1
ATOM 775 O O . THR A 1 105 ? 7.102 -17.511 -2.694 1.00 41.03 105 THR A O 1
ATOM 778 N N . CYS A 1 106 ? 9.310 -17.607 -2.985 1.00 41.84 106 CYS A N 1
ATOM 779 C CA . CYS A 1 106 ? 9.296 -16.939 -4.294 1.00 41.84 106 CYS A CA 1
ATOM 780 C C . CYS A 1 106 ? 8.694 -17.787 -5.430 1.00 41.84 106 CYS A C 1
ATOM 782 O O . CYS A 1 106 ? 8.184 -17.219 -6.396 1.00 41.84 106 CYS A O 1
ATOM 784 N N . ARG A 1 107 ? 8.656 -19.127 -5.321 1.00 38.50 107 ARG A N 1
ATOM 785 C CA . ARG A 1 107 ? 8.006 -19.986 -6.339 1.00 38.50 107 ARG A CA 1
ATOM 786 C C . ARG A 1 107 ? 6.495 -19.741 -6.455 1.00 38.50 107 ARG A C 1
ATOM 788 O O . ARG A 1 107 ? 5.937 -19.918 -7.535 1.00 38.50 107 ARG A O 1
ATOM 795 N N . GLY A 1 108 ? 5.846 -19.285 -5.381 1.00 39.56 108 GLY A N 1
ATOM 796 C CA . GLY A 1 108 ? 4.437 -18.878 -5.405 1.00 39.56 108 GLY A CA 1
ATOM 797 C C . GLY A 1 108 ? 4.199 -17.520 -6.077 1.00 39.56 108 GLY A C 1
ATOM 798 O O . GLY A 1 108 ? 3.129 -17.296 -6.631 1.00 39.56 108 GLY A O 1
ATOM 799 N N . CYS A 1 109 ? 5.204 -16.637 -6.098 1.00 44.31 109 CYS A N 1
ATOM 800 C CA . CYS A 1 109 ? 5.039 -15.237 -6.495 1.00 44.31 109 CYS A CA 1
ATOM 801 C C . CYS A 1 109 ? 4.773 -15.058 -8.001 1.00 44.31 109 CYS A C 1
ATOM 803 O O . CYS A 1 109 ? 3.999 -14.181 -8.369 1.00 44.31 109 CYS A O 1
ATOM 805 N N . ARG A 1 110 ? 5.303 -15.940 -8.870 1.00 44.47 110 ARG A N 1
ATOM 806 C CA . ARG A 1 110 ? 4.999 -15.913 -10.318 1.00 44.47 110 ARG A CA 1
ATOM 807 C C . ARG A 1 110 ? 3.498 -16.096 -10.576 1.00 44.47 110 ARG A C 1
ATOM 809 O O . ARG A 1 110 ? 2.896 -15.286 -11.265 1.00 44.47 110 ARG A O 1
ATOM 816 N N . LYS A 1 111 ? 2.879 -17.106 -9.951 1.00 45.69 111 LYS A N 1
ATOM 817 C CA . LYS A 1 111 ? 1.433 -17.349 -10.091 1.00 45.69 111 LYS A CA 1
ATOM 818 C C . LYS A 1 111 ? 0.602 -16.241 -9.443 1.00 45.69 111 LYS A C 1
ATOM 820 O O . LYS A 1 111 ? -0.460 -15.917 -9.958 1.00 45.69 111 LYS A O 1
ATOM 825 N N . THR A 1 112 ? 1.068 -15.668 -8.332 1.00 48.31 112 THR A N 1
ATOM 826 C CA . THR A 1 112 ? 0.361 -14.579 -7.644 1.00 48.31 112 THR A CA 1
ATOM 827 C C . THR A 1 112 ? 0.391 -13.277 -8.435 1.00 48.31 112 THR A C 1
ATOM 829 O O . THR A 1 112 ? -0.620 -12.594 -8.449 1.00 48.31 112 THR A O 1
ATOM 832 N N . LEU A 1 113 ? 1.493 -12.938 -9.112 1.00 53.44 113 LEU A N 1
ATOM 833 C CA . LEU A 1 113 ? 1.574 -11.721 -9.924 1.00 53.44 113 LEU A CA 1
ATOM 834 C C . LEU A 1 113 ? 0.712 -11.833 -11.186 1.00 53.44 113 LEU A C 1
ATOM 836 O O . LEU A 1 113 ? -0.074 -10.932 -11.450 1.00 53.44 113 LEU A O 1
ATOM 840 N N . ASP A 1 114 ? 0.778 -12.960 -11.902 1.00 54.81 114 ASP A N 1
ATOM 841 C CA . ASP A 1 114 ? -0.076 -13.195 -13.076 1.00 54.81 114 ASP A CA 1
ATOM 842 C C . ASP A 1 114 ? -1.565 -13.193 -12.690 1.00 54.81 114 ASP A C 1
ATOM 844 O O . ASP A 1 114 ? -2.409 -12.640 -13.398 1.00 54.81 114 ASP A O 1
ATOM 848 N N . ARG A 1 115 ? -1.894 -13.759 -11.520 1.00 51.31 115 ARG A N 1
ATOM 849 C CA . ARG A 1 115 ? -3.252 -13.738 -10.970 1.00 51.31 115 ARG A CA 1
ATOM 850 C C . ARG A 1 115 ? -3.665 -12.352 -10.483 1.00 51.31 115 ARG A C 1
ATOM 852 O O . ARG A 1 115 ? -4.793 -11.965 -10.735 1.00 51.31 115 ARG A O 1
ATOM 859 N N . ALA A 1 116 ? -2.768 -11.589 -9.861 1.00 55.00 116 ALA A N 1
ATOM 860 C CA . ALA A 1 116 ? -3.026 -10.210 -9.455 1.00 55.00 116 ALA A CA 1
ATOM 861 C C . ALA A 1 116 ? -3.257 -9.312 -10.673 1.00 55.00 116 ALA A C 1
ATOM 863 O O . ALA A 1 116 ? -4.192 -8.528 -10.664 1.00 55.00 116 ALA A O 1
ATOM 864 N N . ILE A 1 117 ? -2.487 -9.472 -11.75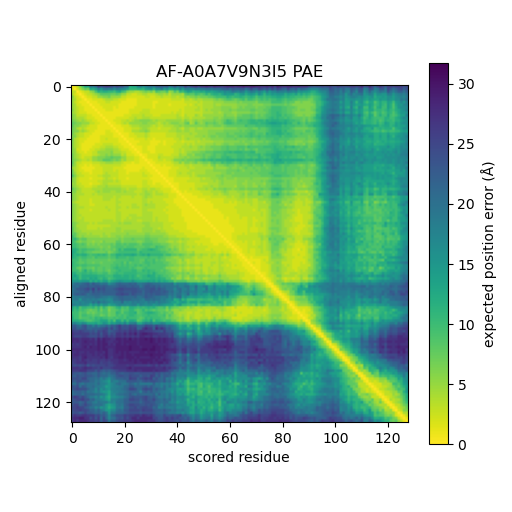2 1.00 56.50 117 ILE A N 1
ATOM 865 C CA . ILE A 1 117 ? -2.738 -8.778 -13.024 1.00 56.50 117 ILE A CA 1
ATOM 866 C C . ILE A 1 117 ? -4.126 -9.151 -13.565 1.00 56.50 117 ILE A C 1
ATOM 868 O O . ILE A 1 117 ? -4.904 -8.279 -13.945 1.00 56.50 117 ILE A O 1
ATOM 872 N N . HIS A 1 118 ? -4.483 -10.438 -13.541 1.00 56.81 118 HIS A N 1
ATOM 873 C CA . HIS A 1 118 ? -5.798 -10.898 -13.990 1.00 56.81 118 HIS A CA 1
ATOM 874 C C . HIS A 1 118 ? -6.964 -10.441 -13.089 1.00 56.81 118 HIS A C 1
ATOM 876 O O . HIS A 1 118 ? -8.057 -10.184 -13.590 1.00 56.81 118 HIS A O 1
ATOM 882 N N . ASP A 1 119 ? -6.756 -10.326 -11.778 1.00 53.94 119 ASP A N 1
ATOM 883 C CA . ASP A 1 119 ? -7.779 -9.920 -10.808 1.00 53.94 119 ASP A CA 1
ATOM 884 C C . ASP A 1 119 ? -7.923 -8.387 -10.746 1.00 53.94 119 ASP A C 1
ATOM 886 O O . ASP A 1 119 ? -9.038 -7.881 -10.608 1.00 53.94 119 ASP A O 1
ATOM 890 N N . THR A 1 120 ? -6.847 -7.623 -10.967 1.00 52.25 120 THR A N 1
ATOM 891 C CA . THR A 1 120 ? -6.896 -6.158 -11.125 1.00 52.25 120 THR A CA 1
ATOM 892 C C . THR A 1 120 ? -7.773 -5.750 -12.316 1.00 52.25 120 THR A C 1
ATOM 894 O O . THR A 1 120 ? -8.554 -4.807 -12.188 1.00 52.25 120 THR A O 1
ATOM 897 N N . ARG A 1 121 ? -7.803 -6.537 -13.407 1.00 53.97 121 ARG A N 1
ATOM 898 C CA . ARG A 1 121 ? -8.776 -6.372 -14.517 1.00 53.97 121 ARG A CA 1
ATOM 899 C C . ARG A 1 121 ? -10.240 -6.440 -14.101 1.00 53.97 121 ARG A C 1
ATOM 901 O O . ARG A 1 121 ? -11.113 -6.063 -14.886 1.00 53.97 121 ARG A O 1
ATOM 908 N N . ARG A 1 122 ? -10.543 -7.022 -12.938 1.00 52.72 122 ARG A N 1
ATOM 909 C CA . ARG A 1 122 ? -11.900 -7.064 -12.377 1.00 52.72 122 ARG A CA 1
ATOM 910 C C . ARG A 1 122 ? -12.150 -5.906 -11.419 1.00 52.72 122 ARG A C 1
ATOM 912 O O . ARG A 1 122 ? -13.274 -5.427 -11.375 1.00 52.72 122 ARG A O 1
ATOM 919 N N . LEU A 1 123 ? -11.127 -5.462 -10.689 1.00 51.81 123 LEU A N 1
ATOM 920 C CA . LEU A 1 123 ? -11.233 -4.414 -9.669 1.00 51.81 123 LEU A CA 1
ATOM 921 C C . LEU A 1 123 ? -11.193 -2.988 -10.239 1.00 51.81 123 LEU A C 1
ATOM 923 O O . LEU A 1 123 ? -11.803 -2.103 -9.653 1.00 51.81 123 LEU A O 1
ATOM 927 N N . LEU A 1 124 ? -10.507 -2.762 -11.367 1.00 47.84 124 LEU A N 1
ATOM 928 C CA . LEU A 1 124 ? -10.402 -1.441 -12.009 1.00 47.84 124 LEU A CA 1
ATOM 929 C C . LEU A 1 124 ? -11.428 -1.204 -13.128 1.00 47.84 124 LEU A C 1
ATOM 931 O O . LEU A 1 124 ? -11.400 -0.155 -13.769 1.00 47.84 124 LEU A O 1
ATOM 935 N N . ARG A 1 125 ? -12.352 -2.145 -13.383 1.00 44.09 125 ARG A N 1
ATOM 936 C CA . ARG A 1 125 ? -13.483 -1.839 -14.270 1.00 44.09 125 ARG A CA 1
ATOM 937 C C . ARG A 1 125 ? -14.415 -0.861 -13.560 1.00 44.09 125 ARG A C 1
ATOM 939 O O . ARG A 1 125 ? -14.773 -1.132 -12.413 1.00 44.09 125 ARG A O 1
ATOM 946 N N . PRO A 1 126 ? -14.856 0.219 -14.226 1.00 35.25 126 PRO A N 1
ATOM 947 C CA . PRO A 1 126 ? -15.942 1.026 -13.695 1.00 35.25 126 PRO A CA 1
ATOM 948 C C . PRO A 1 126 ? -17.155 0.110 -13.495 1.00 35.25 126 PRO A C 1
ATOM 950 O O . PRO A 1 126 ? -17.545 -0.622 -14.409 1.00 35.25 126 PRO A O 1
ATOM 953 N N . MET A 1 127 ? -17.693 0.089 -12.275 1.00 29.91 127 MET A N 1
ATOM 954 C CA . MET A 1 127 ? -18.982 -0.550 -12.021 1.00 29.91 127 MET A CA 1
ATOM 955 C C . MET A 1 127 ? -20.062 0.231 -12.793 1.00 29.91 127 MET A C 1
ATOM 957 O O . MET A 1 127 ? -19.963 1.461 -12.833 1.00 29.91 127 MET A O 1
ATOM 961 N N . PRO A 1 128 ? -21.014 -0.453 -13.455 1.00 40.62 128 PRO A N 1
ATOM 962 C CA . PRO A 1 128 ? -22.106 0.197 -14.180 1.00 40.62 128 PRO A CA 1
ATOM 963 C C . PRO A 1 128 ? -23.032 0.994 -13.257 1.00 40.62 128 PRO A C 1
ATOM 965 O O . PRO A 1 128 ? -23.142 0.626 -12.064 1.00 40.62 128 PRO A O 1
#

Radius of gyration: 19.57 Å; Cα contacts (8 Å, |Δi|>4): 101; chains: 1; bounding box: 52×34×48 Å

Solvent-accessible surface area (backbone atoms only — not comparable to full-atom values): 8138 Å² total; per-residue (Å²): 133,84,75,78,65,37,49,78,48,75,43,77,56,98,92,38,80,78,46,77,50,61,39,56,31,74,45,96,98,35,69,40,53,97,85,59,86,73,89,60,71,79,66,47,52,65,56,57,41,52,55,54,46,54,39,38,74,73,65,76,47,53,54,81,39,37,42,39,78,82,39,63,86,62,44,50,94,52,90,82,42,55,60,82,43,21,43,53,66,69,66,44,99,58,81,89,55,76,97,86,59,82,59,81,72,56,75,56,46,62,61,50,50,58,46,46,55,59,48,46,67,64,69,73,50,82,78,132